Protein AF-A0A817AYY8-F1 (afdb_monomer)

Mean predicted aligned error: 3.74 Å

Nearest PDB structures (foldseek):
  2o3i-assembly1_B  TM=8.613E-01  e=3.475E-02  Chromobacterium violaceum
  5woo-assembly1_A  TM=4.321E-01  e=1.493E+00  Staphylococcus aureus
  7tgq-assembly1_A  TM=4.090E-01  e=3.250E+00  Homo sapiens
  6ti2-assembly1_A  TM=3.828E-01  e=7.550E+00  Zea mays

Radius of gyration: 13.31 Å; Cα contacts (8 Å, |Δi|>4): 97; chains: 1; bounding box: 31×32×29 Å

Organism: NCBI:txid392030

Foldseek 3Di:
DVQVVVCVVVVHDRDPDAQANDDDDFQCRGVCNVVPHFQPQKWKAAPVGDIDTDHVVQDGGRRSVVVVNVVVCVVRVVGIDMDGDDDD

Structure (mmCIF, N/CA/C/O backbone):
data_AF-A0A817AYY8-F1
#
_entry.id   AF-A0A817AYY8-F1
#
loop_
_atom_site.group_PDB
_atom_site.id
_atom_site.type_symbol
_atom_site.label_atom_id
_atom_site.label_alt_id
_atom_site.label_comp_id
_atom_site.label_asym_id
_atom_site.label_entity_id
_atom_site.label_seq_id
_atom_site.pdbx_PDB_ins_code
_atom_site.Cartn_x
_atom_site.Cartn_y
_atom_site.Cartn_z
_atom_site.occupancy
_atom_site.B_iso_or_equiv
_atom_site.auth_seq_id
_atom_site.auth_comp_id
_atom_site.auth_asym_id
_atom_site.auth_atom_id
_atom_site.pdbx_PDB_model_num
ATOM 1 N N . MET A 1 1 ? 4.105 -12.828 -0.806 1.00 71.94 1 MET A N 1
ATOM 2 C CA . MET A 1 1 ? 3.000 -13.784 -1.068 1.00 71.94 1 MET A CA 1
ATOM 3 C C . MET A 1 1 ? 1.693 -13.094 -1.473 1.00 71.94 1 MET A C 1
ATOM 5 O O . MET A 1 1 ? 1.079 -13.553 -2.423 1.00 71.94 1 MET A O 1
ATOM 9 N N . ILE A 1 2 ? 1.286 -11.986 -0.830 1.00 90.00 2 ILE A N 1
ATOM 10 C CA . ILE A 1 2 ? 0.046 -11.251 -1.177 1.00 90.00 2 ILE A CA 1
ATOM 11 C C . ILE A 1 2 ? -0.009 -10.842 -2.663 1.00 90.00 2 ILE A C 1
ATOM 13 O O . ILE A 1 2 ? -1.028 -11.076 -3.304 1.00 90.00 2 ILE A O 1
ATOM 17 N N . GLY A 1 3 ? 1.086 -10.315 -3.229 1.00 91.38 3 GLY A N 1
ATOM 18 C CA . GLY A 1 3 ? 1.139 -9.911 -4.644 1.00 91.38 3 GLY A CA 1
ATOM 19 C C . GLY A 1 3 ? 0.794 -11.038 -5.628 1.00 91.38 3 GLY A C 1
ATOM 20 O O . GLY A 1 3 ? -0.030 -10.841 -6.513 1.00 91.38 3 GLY A O 1
ATOM 21 N N . LEU A 1 4 ? 1.324 -12.248 -5.408 1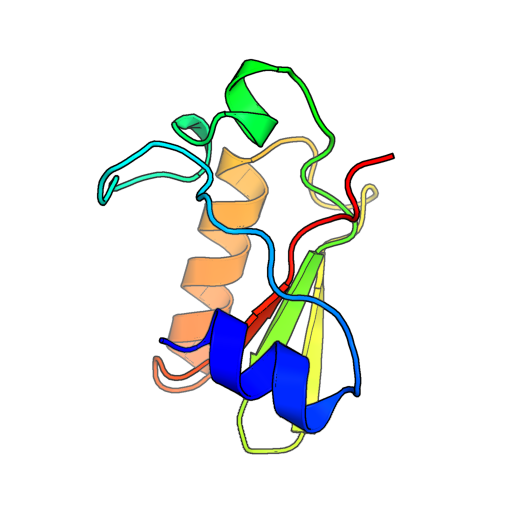.00 95.56 4 LEU A N 1
ATOM 22 C CA . LEU A 1 4 ? 1.020 -13.426 -6.234 1.00 95.56 4 LEU A CA 1
ATOM 23 C C . LEU A 1 4 ? -0.461 -13.824 -6.159 1.00 95.56 4 LEU A C 1
ATOM 25 O O . LEU A 1 4 ? -1.067 -14.150 -7.176 1.00 95.56 4 LEU A O 1
ATOM 29 N N . LEU A 1 5 ? -1.062 -13.771 -4.965 1.00 96.38 5 LEU A N 1
ATOM 30 C CA . LEU A 1 5 ? -2.481 -14.084 -4.791 1.00 96.38 5 LEU A CA 1
ATOM 31 C C . LEU A 1 5 ? -3.374 -13.076 -5.528 1.00 96.38 5 LEU A C 1
ATOM 33 O O . LEU A 1 5 ? -4.337 -13.472 -6.183 1.00 96.38 5 LEU A O 1
ATOM 37 N N . VAL A 1 6 ? -3.051 -11.781 -5.433 1.00 95.31 6 VAL A N 1
ATOM 38 C CA . VAL A 1 6 ? -3.771 -10.721 -6.155 1.00 95.31 6 VAL A CA 1
ATOM 39 C C . VAL A 1 6 ? -3.630 -10.914 -7.662 1.00 95.31 6 VAL A C 1
ATOM 41 O O . VAL A 1 6 ? -4.636 -10.838 -8.363 1.00 95.31 6 VAL A O 1
ATOM 44 N N . ALA A 1 7 ? -2.422 -11.224 -8.137 1.00 96.62 7 ALA A N 1
ATOM 45 C CA . ALA A 1 7 ? -2.134 -11.460 -9.546 1.00 96.62 7 ALA A CA 1
ATOM 46 C C . ALA A 1 7 ? -3.005 -12.583 -10.131 1.00 96.62 7 ALA A C 1
ATOM 48 O O . ALA A 1 7 ? -3.749 -12.353 -11.081 1.00 96.62 7 ALA A O 1
ATOM 49 N N . VAL A 1 8 ? -3.031 -13.753 -9.480 1.00 97.56 8 VAL A N 1
ATOM 50 C CA . VAL A 1 8 ? -3.891 -14.881 -9.888 1.00 97.56 8 VAL A CA 1
ATOM 51 C C . VAL A 1 8 ? -5.373 -14.511 -9.819 1.00 97.56 8 VAL A C 1
ATOM 53 O O . VAL A 1 8 ? -6.139 -14.826 -10.724 1.00 97.56 8 VAL A O 1
ATOM 56 N N . LYS A 1 9 ? -5.809 -13.821 -8.756 1.00 97.25 9 LYS A N 1
ATOM 57 C CA . LYS A 1 9 ? -7.223 -13.453 -8.584 1.00 97.25 9 LYS A CA 1
ATOM 58 C C . LYS A 1 9 ? -7.713 -12.447 -9.630 1.00 97.25 9 LYS A C 1
ATOM 60 O O . LYS A 1 9 ? -8.914 -12.403 -9.899 1.00 97.25 9 LYS A O 1
ATOM 65 N N . LYS A 1 10 ? -6.815 -11.609 -10.148 1.00 96.62 10 LYS A N 1
ATOM 66 C CA . LYS A 1 10 ? -7.111 -10.554 -11.123 1.00 96.62 10 LYS A CA 1
ATOM 67 C C . LYS A 1 10 ? -6.734 -10.919 -12.556 1.00 96.62 10 LYS A C 1
ATOM 69 O O . LYS A 1 10 ? -6.999 -10.104 -13.428 1.00 96.62 10 LYS A O 1
ATOM 74 N N . ASP A 1 11 ? -6.181 -12.111 -12.778 1.00 97.50 11 ASP A N 1
ATOM 75 C CA . ASP A 1 11 ? -5.677 -12.560 -14.080 1.00 97.50 11 ASP A CA 1
ATOM 76 C C . ASP A 1 11 ? -4.648 -11.581 -14.679 1.00 97.50 11 ASP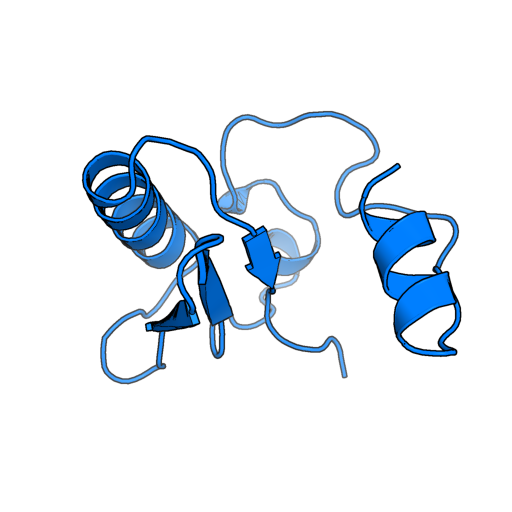 A C 1
ATOM 78 O O . ASP A 1 11 ? -4.720 -11.171 -15.834 1.00 97.50 11 ASP A O 1
ATOM 82 N N . ILE A 1 12 ? -3.703 -11.144 -13.840 1.00 96.19 12 ILE A N 1
ATOM 83 C CA . ILE A 1 12 ? -2.603 -10.248 -14.222 1.00 96.19 12 ILE A CA 1
ATOM 84 C C . ILE A 1 12 ? -1.254 -10.865 -13.860 1.00 96.19 12 ILE A C 1
ATOM 86 O O . ILE A 1 12 ? -1.159 -11.754 -13.013 1.00 96.19 12 ILE A O 1
ATOM 90 N N . PHE A 1 13 ? -0.185 -10.358 -14.471 1.00 95.88 13 PHE A N 1
ATOM 91 C CA . PHE A 1 13 ? 1.174 -10.786 -14.156 1.00 95.88 13 PHE A CA 1
ATOM 92 C C . PHE A 1 13 ? 1.663 -10.194 -12.827 1.00 95.88 13 PHE A C 1
ATOM 94 O O . PHE A 1 13 ? 1.432 -9.023 -12.527 1.00 95.88 13 PHE A O 1
ATOM 101 N N . CYS A 1 14 ? 2.384 -11.002 -12.047 1.00 94.62 14 CYS A N 1
ATOM 102 C CA . CYS A 1 14 ? 3.167 -10.526 -10.910 1.00 94.62 14 CYS A CA 1
ATOM 103 C C . CYS A 1 14 ? 4.602 -10.279 -11.378 1.00 94.62 14 CYS A C 1
ATOM 105 O O . CYS A 1 14 ? 5.227 -11.185 -11.927 1.00 94.62 14 CYS A O 1
ATOM 107 N N . ILE A 1 15 ? 5.120 -9.075 -11.149 1.00 93.00 15 ILE A N 1
ATOM 108 C CA . ILE A 1 15 ? 6.526 -8.757 -11.415 1.00 93.00 15 ILE A CA 1
ATOM 109 C C . ILE A 1 15 ? 7.391 -9.476 -10.372 1.00 93.00 15 ILE A C 1
ATOM 111 O O . ILE A 1 15 ? 7.066 -9.455 -9.182 1.00 93.00 15 ILE A O 1
ATOM 115 N N . ASP A 1 16 ? 8.477 -10.109 -10.818 1.00 94.69 16 ASP A N 1
ATOM 116 C CA . ASP A 1 16 ? 9.497 -10.681 -9.935 1.00 94.69 16 ASP A CA 1
ATOM 117 C C . ASP A 1 16 ? 10.425 -9.569 -9.431 1.00 94.69 16 ASP A C 1
ATOM 119 O O . ASP A 1 16 ? 11.459 -9.257 -10.021 1.00 94.69 16 ASP A O 1
ATOM 123 N N . GLY A 1 17 ? 9.971 -8.881 -8.388 1.00 92.06 17 GLY A N 1
ATOM 124 C CA . GLY A 1 17 ? 10.681 -7.769 -7.777 1.00 92.06 17 GLY A CA 1
ATOM 125 C C . GLY A 1 17 ? 9.867 -7.106 -6.674 1.00 92.06 17 GLY A C 1
ATOM 126 O O . GLY A 1 17 ? 8.695 -7.421 -6.450 1.00 92.06 17 GLY A O 1
ATOM 127 N N . ASP A 1 18 ? 10.497 -6.166 -5.978 1.00 92.69 18 ASP A N 1
ATOM 128 C CA . ASP A 1 18 ? 9.853 -5.348 -4.959 1.00 92.69 18 ASP A CA 1
ATOM 129 C C . ASP A 1 18 ? 10.442 -3.930 -4.926 1.00 92.69 18 ASP A C 1
ATOM 131 O O . ASP A 1 18 ? 11.368 -3.596 -5.663 1.00 92.69 18 ASP A O 1
ATOM 135 N N . ALA A 1 19 ? 9.873 -3.073 -4.080 1.00 90.06 19 ALA A N 1
ATOM 136 C CA . ALA A 1 19 ? 10.223 -1.661 -4.024 1.00 90.06 19 ALA A CA 1
ATOM 137 C C . ALA A 1 19 ? 11.554 -1.360 -3.309 1.00 90.06 19 ALA A C 1
ATOM 139 O O . ALA A 1 19 ? 11.911 -0.188 -3.243 1.00 90.06 19 ALA A O 1
ATOM 140 N N . MET A 1 20 ? 12.264 -2.339 -2.731 1.00 94.56 20 MET A N 1
ATOM 141 C CA . MET A 1 20 ? 13.516 -2.088 -1.997 1.00 94.56 20 MET A CA 1
ATOM 142 C C . MET A 1 20 ? 14.499 -3.278 -1.897 1.00 94.56 20 MET A C 1
ATOM 144 O O . MET A 1 20 ? 15.669 -3.071 -1.581 1.00 94.56 20 MET A O 1
ATOM 148 N N . GLY A 1 21 ? 14.069 -4.524 -2.101 1.00 94.06 21 GLY A N 1
ATOM 149 C CA . GLY A 1 21 ? 14.864 -5.742 -1.887 1.00 94.06 21 GLY A CA 1
ATOM 150 C C . GLY A 1 21 ? 14.870 -6.249 -0.439 1.00 94.06 21 GLY A C 1
ATOM 151 O O . GLY A 1 21 ? 15.563 -7.215 -0.120 1.00 94.06 21 GLY A O 1
ATOM 152 N N . ARG A 1 22 ? 14.153 -5.578 0.473 1.00 94.81 22 ARG A N 1
ATOM 153 C CA . ARG A 1 22 ? 14.062 -5.908 1.907 1.00 94.81 22 ARG A CA 1
ATOM 154 C C . ARG A 1 22 ? 12.850 -5.244 2.556 1.00 94.81 22 ARG A C 1
ATOM 156 O O . ARG A 1 22 ? 12.281 -4.312 2.002 1.00 94.81 22 ARG A O 1
ATOM 163 N N . ALA A 1 23 ? 12.510 -5.658 3.775 1.00 95.25 23 ALA A N 1
ATOM 164 C CA . ALA A 1 23 ? 11.565 -4.914 4.606 1.00 95.25 23 ALA A CA 1
ATOM 165 C C . ALA A 1 23 ? 12.157 -3.561 5.050 1.00 95.25 23 ALA A C 1
ATOM 167 O O . ALA A 1 23 ? 13.343 -3.463 5.376 1.00 95.25 23 ALA A O 1
ATOM 168 N N . PHE A 1 24 ? 11.316 -2.530 5.093 1.00 95.06 24 PHE A N 1
ATOM 169 C CA . PHE A 1 24 ? 11.673 -1.169 5.496 1.00 95.06 24 PHE A CA 1
ATOM 170 C C . PHE A 1 24 ? 10.549 -0.559 6.354 1.00 95.06 24 PHE A C 1
ATOM 172 O O . PHE A 1 24 ? 9.386 -0.932 6.189 1.00 95.06 24 PHE A O 1
ATOM 179 N N . PRO A 1 25 ? 10.877 0.338 7.302 1.00 95.38 25 PRO A N 1
ATOM 180 C CA . PRO A 1 25 ? 9.891 0.890 8.229 1.00 95.38 25 PRO A CA 1
ATOM 181 C C . PRO A 1 25 ? 8.953 1.944 7.626 1.00 95.38 25 PRO A C 1
ATOM 183 O O . PRO A 1 25 ? 7.819 2.025 8.097 1.00 95.38 25 PRO A O 1
ATOM 186 N N . TYR A 1 26 ? 9.395 2.721 6.626 1.00 96.31 26 TYR A N 1
ATOM 187 C CA . TYR A 1 26 ? 8.658 3.889 6.121 1.00 96.31 26 TYR A CA 1
ATOM 188 C C . TYR A 1 26 ? 8.554 3.936 4.588 1.00 96.31 26 TYR A C 1
ATOM 190 O O . TYR A 1 26 ? 9.482 3.548 3.875 1.00 96.31 26 TYR A O 1
ATOM 198 N N . LEU A 1 27 ? 7.444 4.468 4.062 1.00 94.50 27 LEU A N 1
ATOM 199 C CA . LEU A 1 27 ? 7.158 4.546 2.621 1.00 94.50 27 LEU A CA 1
ATOM 200 C C . LEU A 1 27 ? 8.154 5.421 1.857 1.00 94.50 27 LEU A C 1
ATOM 202 O O . LEU A 1 27 ? 8.412 5.171 0.680 1.00 94.50 27 LEU A O 1
ATOM 206 N N . ASN A 1 28 ? 8.764 6.414 2.506 1.00 94.62 28 ASN A N 1
ATOM 207 C CA . ASN A 1 28 ? 9.787 7.260 1.882 1.00 94.62 28 ASN A CA 1
ATOM 208 C C . ASN A 1 28 ? 11.095 6.510 1.550 1.00 94.62 28 ASN A C 1
ATOM 210 O O . ASN A 1 28 ? 11.971 7.076 0.905 1.00 94.62 28 ASN A O 1
ATOM 214 N N . GLN A 1 29 ? 11.235 5.253 1.980 1.00 95.88 29 GLN A N 1
ATOM 215 C CA . GLN A 1 29 ? 12.381 4.396 1.669 1.00 95.88 29 GLN A CA 1
ATOM 216 C C . GLN A 1 29 ? 12.135 3.485 0.461 1.00 95.88 29 GLN A C 1
ATOM 218 O O . GLN A 1 29 ? 13.065 2.817 0.021 1.00 95.88 29 GLN A O 1
ATOM 223 N N . CYS A 1 30 ? 10.908 3.435 -0.067 1.00 93.38 30 CYS A N 1
ATOM 224 C CA . CYS A 1 30 ? 10.609 2.723 -1.308 1.00 93.38 30 CYS A CA 1
ATOM 225 C C . CYS A 1 30 ? 11.283 3.405 -2.499 1.00 93.38 30 CYS A C 1
ATOM 227 O O . CYS A 1 30 ? 11.276 4.633 -2.592 1.00 93.38 30 CYS A O 1
ATOM 229 N N . LEU A 1 31 ? 11.746 2.611 -3.467 1.00 93.31 31 LEU A N 1
ATOM 230 C CA . LEU A 1 31 ?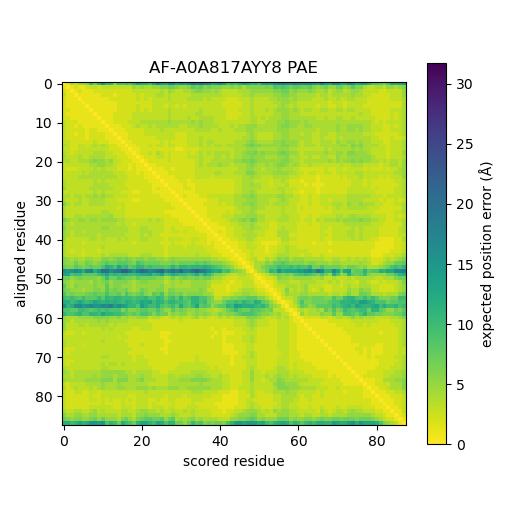 12.275 3.096 -4.742 1.00 93.31 31 LEU A CA 1
ATOM 231 C C . LEU A 1 31 ? 11.306 4.055 -5.443 1.00 93.31 31 LEU A C 1
ATOM 233 O O . LEU A 1 31 ? 11.748 5.074 -5.957 1.00 93.31 31 LEU A O 1
ATOM 237 N N . SER A 1 32 ? 9.997 3.792 -5.408 1.00 90.62 32 SER A N 1
ATOM 238 C CA . SER A 1 32 ? 8.986 4.701 -5.965 1.00 90.62 32 SER A CA 1
ATOM 239 C C . SER A 1 32 ? 9.087 6.113 -5.379 1.00 90.62 32 SER A C 1
ATOM 241 O O . SER A 1 32 ? 9.187 7.082 -6.126 1.00 90.62 32 SER A O 1
ATOM 243 N N . SER A 1 33 ? 9.149 6.223 -4.053 1.00 92.38 33 SER A N 1
ATOM 244 C CA . SER A 1 33 ? 9.306 7.496 -3.345 1.00 92.38 33 SER A CA 1
ATOM 245 C C . SER A 1 33 ? 10.668 8.143 -3.617 1.00 92.38 33 SER A C 1
ATOM 247 O O . SER A 1 33 ? 10.741 9.350 -3.829 1.00 92.38 33 SER A O 1
ATOM 249 N N . ILE A 1 34 ? 11.749 7.353 -3.655 1.00 93.56 34 ILE A N 1
ATOM 250 C CA . ILE A 1 34 ? 13.113 7.839 -3.944 1.00 93.56 34 ILE A CA 1
ATOM 251 C C . ILE A 1 34 ? 13.206 8.413 -5.365 1.00 93.56 34 ILE A C 1
ATOM 253 O O . ILE A 1 34 ? 13.869 9.426 -5.580 1.00 93.56 34 ILE A O 1
ATOM 257 N N . HIS A 1 35 ? 12.523 7.793 -6.328 1.00 92.62 35 HIS A N 1
ATOM 258 C CA . HIS A 1 35 ? 12.460 8.244 -7.718 1.00 92.62 35 HIS A CA 1
ATOM 259 C C . HIS A 1 35 ? 11.401 9.329 -7.967 1.00 92.62 35 HIS A C 1
ATOM 261 O O . HIS A 1 35 ? 11.199 9.723 -9.113 1.00 92.62 35 HIS A O 1
ATOM 267 N N . GLY A 1 36 ? 10.748 9.840 -6.918 1.00 90.25 36 GLY A N 1
ATOM 268 C CA . GLY A 1 36 ? 9.788 10.937 -7.030 1.00 90.25 36 GLY A CA 1
ATOM 269 C C . GLY A 1 36 ? 8.471 10.551 -7.701 1.00 90.25 36 GLY A C 1
ATOM 270 O O . GLY A 1 36 ? 7.783 11.430 -8.221 1.00 90.25 36 GLY A O 1
ATOM 271 N N . LEU A 1 37 ? 8.105 9.263 -7.707 1.00 90.94 37 LEU A N 1
ATOM 272 C CA . LEU A 1 37 ? 6.770 8.863 -8.144 1.00 90.94 37 LEU A CA 1
ATOM 273 C C . LEU A 1 37 ? 5.717 9.444 -7.187 1.00 90.94 37 LEU A C 1
ATOM 275 O O . LEU A 1 37 ? 5.944 9.468 -5.971 1.00 90.94 37 LEU A O 1
ATOM 279 N N . PRO A 1 38 ? 4.557 9.887 -7.708 1.00 90.56 38 PRO A N 1
ATOM 280 C CA . PRO A 1 38 ? 3.459 10.347 -6.872 1.00 90.56 38 PRO A CA 1
ATOM 281 C C . PRO A 1 38 ? 3.067 9.298 -5.830 1.00 90.56 38 PRO A C 1
ATOM 283 O O . PRO A 1 38 ? 3.111 8.097 -6.091 1.00 90.56 38 PRO A O 1
ATOM 286 N N . ALA A 1 39 ? 2.656 9.757 -4.647 1.00 91.31 39 ALA A N 1
ATOM 287 C CA . ALA A 1 39 ? 2.096 8.895 -3.605 1.00 91.31 39 ALA A CA 1
ATOM 288 C C . ALA A 1 39 ? 0.594 8.624 -3.829 1.00 91.31 39 ALA A C 1
ATOM 290 O O . ALA A 1 39 ? 0.032 7.691 -3.261 1.00 91.31 39 ALA A O 1
ATOM 291 N N . THR A 1 40 ? -0.066 9.417 -4.671 1.00 93.19 40 THR A N 1
ATOM 292 C CA . THR A 1 40 ? -1.500 9.344 -4.971 1.00 93.19 40 THR A CA 1
ATOM 293 C C . THR A 1 40 ? -1.740 9.107 -6.471 1.00 93.19 40 THR A C 1
ATOM 295 O O . THR A 1 40 ? -0.883 9.454 -7.285 1.00 93.19 40 THR A O 1
ATOM 298 N N . PRO A 1 41 ? -2.875 8.493 -6.860 1.00 92.81 41 PRO A N 1
ATOM 299 C CA . PRO A 1 41 ? -3.936 7.957 -6.001 1.00 92.81 41 PRO A CA 1
ATOM 300 C C . PRO A 1 41 ? -3.536 6.647 -5.303 1.00 92.81 41 PRO A C 1
ATOM 302 O O . PRO A 1 41 ? -2.945 5.758 -5.910 1.00 92.81 41 PRO A O 1
ATOM 305 N N . SER A 1 42 ? -3.893 6.522 -4.024 1.00 94.25 42 SER A N 1
ATOM 306 C CA . SER A 1 42 ? -3.653 5.314 -3.223 1.00 94.25 42 SER A CA 1
ATOM 307 C C . SER A 1 42 ? -4.935 4.847 -2.544 1.00 94.25 42 SER A C 1
ATOM 309 O O . SER A 1 42 ? -5.769 5.661 -2.155 1.00 94.25 42 SER A O 1
ATOM 311 N N . TRP A 1 43 ? -5.078 3.540 -2.332 1.00 94.50 43 TRP A N 1
ATOM 312 C CA . TRP A 1 43 ? -6.271 2.934 -1.742 1.00 94.50 43 TRP A CA 1
ATOM 313 C C . TRP A 1 43 ? -5.945 2.118 -0.498 1.00 94.50 43 TRP A C 1
ATOM 315 O O . TRP A 1 43 ? -4.950 1.394 -0.460 1.00 94.50 43 TRP A O 1
ATOM 325 N N . LEU A 1 44 ? -6.844 2.180 0.483 1.00 94.62 44 LEU A N 1
ATOM 326 C CA . LEU A 1 44 ? -6.857 1.328 1.665 1.00 94.62 44 LEU A CA 1
ATOM 327 C C . LEU A 1 44 ? -8.229 0.656 1.774 1.00 94.62 44 LEU A C 1
ATOM 329 O O . LEU A 1 44 ? -9.248 1.344 1.802 1.00 94.62 44 LEU A O 1
ATOM 333 N N . CYS A 1 45 ? -8.271 -0.672 1.832 1.00 93.75 45 CYS A N 1
ATOM 334 C CA . CYS A 1 45 ? -9.517 -1.438 1.852 1.00 93.75 45 CYS A CA 1
ATOM 335 C C . CYS A 1 45 ? -9.539 -2.434 3.015 1.00 93.75 45 CYS A C 1
ATOM 337 O O . CYS A 1 45 ? -8.546 -3.122 3.261 1.00 93.75 45 CYS A O 1
ATOM 339 N N . ASP A 1 46 ? -10.660 -2.513 3.732 1.00 91.19 46 ASP A N 1
ATOM 340 C CA . ASP A 1 46 ? -10.890 -3.532 4.758 1.00 91.19 46 ASP A CA 1
ATOM 341 C C . ASP A 1 46 ? -11.658 -4.751 4.216 1.00 91.19 46 ASP A C 1
ATOM 343 O O . ASP A 1 46 ? -12.179 -4.771 3.101 1.00 91.19 46 ASP A O 1
ATOM 347 N N . VAL A 1 47 ? -11.754 -5.800 5.035 1.00 86.50 47 VAL A N 1
ATOM 348 C CA . VAL A 1 47 ? -12.501 -7.024 4.694 1.00 86.50 47 VAL A CA 1
ATOM 349 C C . VAL A 1 47 ? -14.025 -6.833 4.667 1.00 86.50 47 VAL A C 1
ATOM 351 O O . VAL A 1 47 ? -14.744 -7.739 4.255 1.00 86.50 47 VAL A O 1
ATOM 354 N N . ARG A 1 48 ? -14.535 -5.683 5.130 1.00 83.69 48 ARG A N 1
ATOM 355 C CA . ARG A 1 48 ? -15.965 -5.363 5.270 1.00 83.69 48 ARG A CA 1
ATOM 356 C C . ARG A 1 48 ? -16.467 -4.414 4.181 1.00 83.69 48 ARG A C 1
ATOM 358 O O . ARG A 1 48 ? -17.585 -3.911 4.290 1.00 83.69 48 ARG A O 1
ATOM 365 N N . SER A 1 49 ? -15.713 -4.260 3.092 1.00 68.31 49 SER A N 1
ATOM 366 C CA . SER A 1 49 ? -16.032 -3.451 1.899 1.00 68.31 49 SER A CA 1
ATOM 367 C C . SER A 1 49 ? -15.799 -1.939 2.035 1.00 68.31 49 SER A C 1
ATOM 369 O O . SER A 1 49 ? -16.133 -1.191 1.116 1.00 68.31 49 SER A O 1
ATOM 371 N N . GLY A 1 50 ? -15.210 -1.459 3.133 1.00 81.88 50 GLY A N 1
ATOM 372 C CA . GLY A 1 50 ? -14.863 -0.049 3.292 1.00 81.88 50 GLY A CA 1
ATOM 373 C C . GLY A 1 50 ? -13.591 0.301 2.520 1.00 81.88 50 GLY A C 1
ATOM 374 O O . GLY A 1 50 ? -12.517 -0.190 2.863 1.00 81.88 50 GLY A O 1
ATOM 375 N N . THR A 1 51 ? -13.693 1.174 1.511 1.00 88.75 51 THR A N 1
ATOM 376 C CA . THR A 1 51 ? -12.533 1.698 0.766 1.00 88.75 51 THR A CA 1
ATOM 377 C C . THR A 1 51 ? -12.286 3.161 1.117 1.00 88.75 51 THR A C 1
ATOM 379 O O . THR A 1 51 ? -13.198 3.981 1.055 1.00 88.75 51 THR A O 1
ATOM 382 N N . ILE A 1 52 ? -11.043 3.486 1.459 1.00 91.00 52 ILE A N 1
ATOM 383 C CA . ILE A 1 52 ? -10.536 4.850 1.590 1.00 91.00 52 ILE A CA 1
ATOM 384 C C . ILE A 1 52 ? -9.590 5.129 0.434 1.00 91.00 52 ILE A C 1
ATOM 386 O O . ILE A 1 52 ? -8.785 4.275 0.064 1.00 91.00 52 ILE A O 1
ATOM 390 N N . ILE A 1 53 ? -9.695 6.334 -0.114 1.00 89.31 53 ILE A N 1
ATOM 391 C CA . ILE A 1 53 ? -8.872 6.805 -1.220 1.00 89.31 53 ILE A CA 1
ATOM 392 C C . ILE A 1 53 ? -8.069 8.000 -0.717 1.00 89.31 53 ILE A C 1
ATOM 394 O O . ILE A 1 53 ? -8.643 8.959 -0.209 1.00 89.31 53 ILE A O 1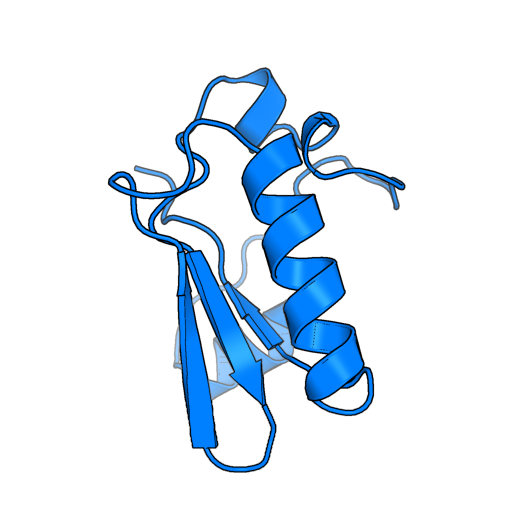
ATOM 398 N N . GLY A 1 54 ? -6.748 7.919 -0.833 1.00 87.00 54 GLY A N 1
ATOM 399 C CA . GLY A 1 54 ? -5.855 9.062 -0.708 1.00 87.00 54 GLY A CA 1
ATOM 400 C C . GLY A 1 54 ? -5.750 9.766 -2.056 1.00 87.00 54 GLY A C 1
ATOM 401 O O . GLY A 1 54 ? -5.267 9.166 -3.020 1.00 87.00 54 GLY A O 1
ATOM 402 N N . THR A 1 55 ? -6.213 11.012 -2.117 1.00 86.31 55 THR A N 1
ATOM 403 C CA . THR A 1 55 ? -6.151 11.879 -3.302 1.00 86.31 55 THR A CA 1
ATOM 404 C C . THR A 1 55 ? -5.134 13.003 -3.105 1.00 86.31 55 THR A C 1
ATOM 406 O O . THR A 1 55 ? -4.778 13.359 -1.980 1.00 86.31 55 THR A O 1
ATOM 409 N N . ASP A 1 56 ? -4.675 13.558 -4.220 1.00 80.31 56 ASP A N 1
ATOM 410 C CA . ASP A 1 56 ? -3.768 14.704 -4.337 1.00 80.31 56 ASP A CA 1
ATOM 411 C C . ASP A 1 56 ? -4.265 15.982 -3.638 1.00 80.31 56 ASP A C 1
ATOM 413 O O . ASP A 1 56 ? -3.450 16.768 -3.166 1.00 80.31 56 ASP A O 1
ATOM 417 N N . GLU A 1 57 ? -5.578 16.162 -3.479 1.00 76.81 57 GLU A N 1
ATOM 418 C CA . GLU A 1 57 ? -6.147 17.289 -2.718 1.00 76.81 57 GLU A CA 1
ATOM 419 C C . GLU A 1 57 ? -5.775 17.278 -1.224 1.00 76.81 57 GLU A C 1
ATOM 421 O O . GLU A 1 57 ? -5.782 18.321 -0.572 1.00 76.81 57 GLU A O 1
ATOM 426 N N . SER A 1 58 ? -5.476 16.102 -0.663 1.00 70.81 58 SER A N 1
ATOM 427 C CA . SER A 1 58 ? -5.289 15.915 0.784 1.00 70.81 58 SER A CA 1
ATOM 428 C C . SER A 1 58 ? -3.901 15.412 1.178 1.00 70.81 58 SER A C 1
ATOM 430 O O . SER A 1 58 ? -3.550 15.475 2.356 1.00 70.81 58 SER A O 1
ATOM 432 N N . ILE A 1 59 ? -3.125 14.893 0.222 1.00 84.25 59 ILE A N 1
ATOM 433 C CA . ILE A 1 59 ? -1.869 14.182 0.475 1.00 84.25 59 ILE A CA 1
ATOM 434 C C . ILE A 1 59 ? -0.841 14.582 -0.581 1.00 84.25 59 ILE A C 1
ATOM 436 O O . ILE A 1 59 ? -1.008 14.282 -1.763 1.00 84.25 59 ILE A O 1
ATOM 440 N N . SER A 1 60 ? 0.246 15.215 -0.141 1.00 82.75 60 SER A N 1
ATOM 441 C CA . SER A 1 60 ? 1.284 15.745 -1.031 1.00 82.75 60 SER A CA 1
ATOM 442 C C . SER A 1 60 ? 2.481 14.808 -1.211 1.00 82.75 60 SER A C 1
ATOM 444 O O . SER A 1 60 ? 3.141 14.833 -2.249 1.00 82.75 60 SER A O 1
ATOM 446 N N . ASN A 1 61 ? 2.783 13.974 -0.212 1.00 88.62 61 ASN A N 1
ATOM 447 C CA . ASN A 1 61 ? 3.991 13.151 -0.196 1.00 88.62 61 ASN A CA 1
ATOM 448 C C . ASN A 1 61 ? 3.777 11.780 0.470 1.00 88.62 61 ASN A C 1
ATOM 450 O O . ASN A 1 61 ? 2.746 11.499 1.084 1.00 88.62 61 ASN A O 1
ATOM 454 N N . SER A 1 62 ? 4.780 10.904 0.349 1.00 92.94 62 SER A N 1
ATOM 455 C CA . SER A 1 62 ? 4.715 9.528 0.854 1.00 92.94 62 SER A CA 1
ATOM 456 C C . SER A 1 62 ? 4.606 9.434 2.380 1.00 92.94 62 SER A C 1
ATOM 458 O O . SER A 1 62 ? 4.038 8.466 2.876 1.00 92.94 62 SER A O 1
ATOM 460 N N . GLN A 1 63 ? 5.153 10.400 3.129 1.00 93.81 63 GLN A N 1
ATOM 461 C CA . GLN A 1 63 ? 5.081 10.402 4.596 1.00 93.81 63 GLN A CA 1
ATOM 462 C C . GLN A 1 63 ? 3.671 10.763 5.072 1.00 93.81 63 GLN A C 1
ATOM 464 O O . GLN A 1 63 ? 3.108 10.058 5.906 1.00 93.81 63 GLN A O 1
ATOM 469 N N . GLU A 1 64 ? 3.064 11.795 4.485 1.00 93.81 64 GLU A N 1
ATOM 470 C CA . GLU A 1 64 ? 1.675 12.181 4.761 1.00 93.81 64 GLU A CA 1
ATOM 471 C C . GLU A 1 64 ? 0.697 11.048 4.440 1.00 93.81 64 GLU A C 1
ATOM 473 O O . GLU A 1 64 ? -0.189 10.741 5.244 1.00 93.81 64 GLU A O 1
ATOM 478 N N . LEU A 1 65 ? 0.899 10.371 3.302 1.00 95.12 65 LEU A N 1
ATOM 479 C CA . LEU A 1 65 ? 0.116 9.192 2.939 1.00 95.12 65 LEU A CA 1
ATOM 480 C C . LEU A 1 65 ? 0.227 8.105 4.008 1.00 95.12 65 LEU A C 1
ATOM 482 O O . LEU A 1 65 ? -0.777 7.524 4.422 1.00 95.12 65 LEU A O 1
ATOM 486 N N . GLU A 1 66 ? 1.453 7.818 4.444 1.00 95.50 66 GLU A N 1
ATOM 487 C CA . GLU A 1 66 ? 1.721 6.777 5.423 1.00 95.50 66 GLU A CA 1
ATOM 488 C C . GLU A 1 66 ? 1.049 7.076 6.764 1.00 95.50 66 GLU A C 1
ATOM 490 O O . GLU A 1 66 ? 0.394 6.204 7.339 1.00 95.5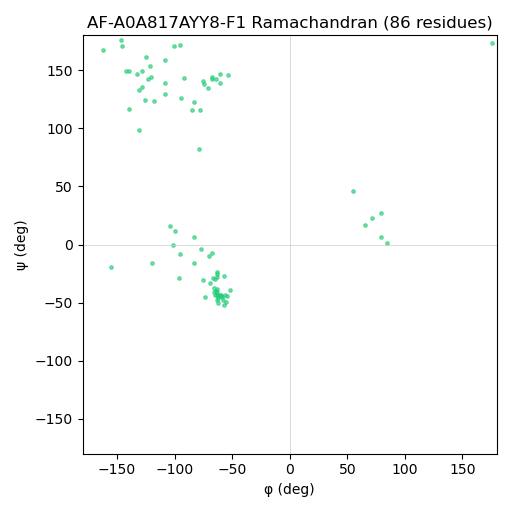0 66 GLU A O 1
ATOM 495 N N . GLU A 1 67 ? 1.167 8.309 7.255 1.00 94.94 67 GLU A N 1
ATOM 496 C CA . GLU A 1 67 ? 0.517 8.731 8.493 1.00 94.94 67 GLU A CA 1
ATOM 497 C C . GLU A 1 67 ? -1.00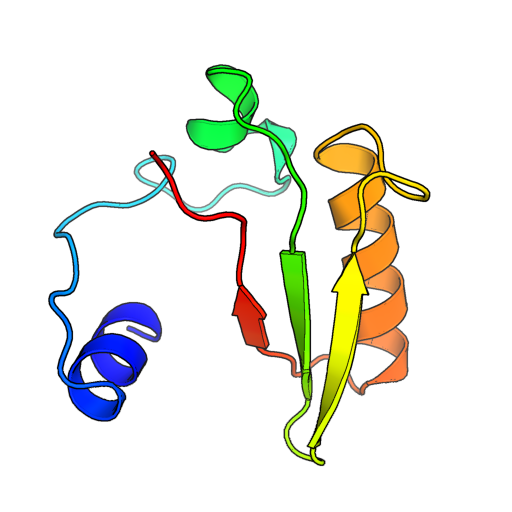3 8.597 8.409 1.00 94.94 67 GLU A C 1
ATOM 499 O O . GLU A 1 67 ? -1.639 8.097 9.345 1.00 94.94 67 GLU A O 1
ATOM 5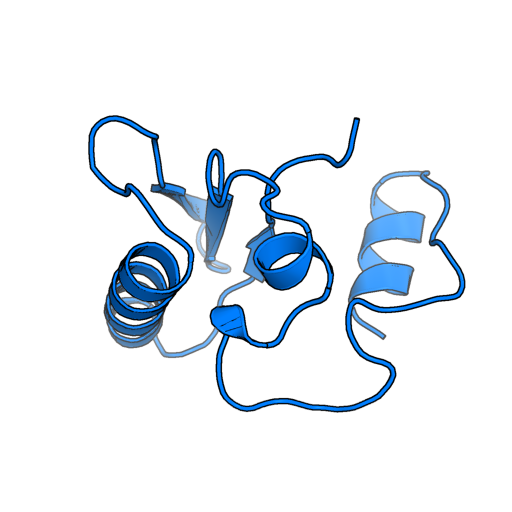04 N N . PHE A 1 68 ? -1.591 9.018 7.289 1.00 94.06 68 PHE A N 1
ATOM 505 C CA . PHE A 1 68 ? -3.019 8.883 7.043 1.00 94.06 68 PHE A CA 1
ATOM 506 C C . PHE A 1 68 ? -3.446 7.407 7.021 1.00 94.06 68 PHE A C 1
ATOM 508 O O . PHE A 1 68 ? -4.348 7.009 7.764 1.00 94.06 68 PHE A O 1
ATOM 515 N N . PHE A 1 69 ? -2.752 6.557 6.259 1.00 95.25 69 PHE A N 1
ATOM 516 C CA . PHE A 1 69 ? -3.078 5.132 6.146 1.00 95.25 69 PHE A CA 1
ATOM 517 C C . PHE A 1 69 ? -2.886 4.375 7.460 1.00 95.25 69 PHE A C 1
ATOM 519 O O . PHE A 1 69 ? -3.716 3.533 7.803 1.00 95.25 69 PHE A O 1
ATOM 526 N N . ARG A 1 70 ? -1.857 4.694 8.253 1.00 95.50 70 ARG A N 1
ATOM 527 C CA . ARG A 1 70 ? -1.652 4.094 9.584 1.00 95.50 70 ARG A CA 1
ATOM 528 C C . ARG A 1 70 ? -2.778 4.460 10.558 1.00 95.50 70 ARG A C 1
ATOM 530 O O . ARG A 1 70 ? -3.252 3.590 11.300 1.00 95.50 70 ARG A O 1
ATOM 537 N N . LYS A 1 71 ? -3.256 5.711 10.528 1.00 94.88 71 LYS A N 1
ATOM 538 C CA . LYS A 1 71 ? -4.418 6.155 11.322 1.00 94.88 71 LYS A CA 1
ATOM 539 C C . LYS A 1 71 ? -5.684 5.402 10.903 1.00 94.88 71 LYS A C 1
ATOM 541 O O . LYS A 1 71 ? -6.388 4.860 11.757 1.00 94.88 71 LYS A O 1
ATOM 546 N N . GLU A 1 72 ? -5.949 5.300 9.603 1.00 93.44 72 GLU A N 1
ATOM 547 C CA . GLU A 1 72 ? -7.134 4.607 9.082 1.00 93.44 72 GLU A CA 1
ATOM 548 C C . GLU A 1 72 ? -7.087 3.083 9.288 1.00 93.44 72 GLU A C 1
ATOM 550 O O . GLU A 1 72 ? -8.124 2.470 9.556 1.00 93.44 72 GLU A O 1
ATOM 555 N N . CYS A 1 73 ? -5.899 2.478 9.240 1.00 93.88 73 CYS A N 1
ATOM 556 C CA . CYS A 1 73 ? -5.670 1.066 9.548 1.00 93.88 73 CYS A CA 1
ATOM 557 C C . CYS A 1 73 ? -6.016 0.743 11.011 1.00 93.88 73 CYS A C 1
ATOM 559 O O . CYS A 1 73 ? -6.723 -0.229 11.287 1.00 93.88 73 CYS A O 1
ATOM 561 N N . THR A 1 74 ? -5.606 1.606 11.950 1.00 94.88 74 THR A N 1
ATOM 562 C CA . THR A 1 74 ? -5.950 1.467 13.378 1.00 94.88 74 THR A CA 1
ATOM 563 C C . THR A 1 74 ? -7.463 1.470 13.594 1.00 94.88 74 THR A C 1
ATOM 565 O O . THR A 1 74 ? -7.993 0.598 14.281 1.00 94.88 74 THR A O 1
ATOM 568 N N . LYS A 1 75 ? -8.184 2.388 12.938 1.00 92.38 75 LYS A N 1
ATOM 569 C CA . LYS A 1 75 ? -9.655 2.462 13.015 1.00 92.38 75 LYS A CA 1
ATOM 570 C C . LYS A 1 75 ? -10.358 1.217 12.453 1.00 92.38 75 LYS A C 1
ATOM 572 O O . LYS A 1 75 ? -11.490 0.939 12.833 1.00 92.38 75 LYS A O 1
ATOM 577 N N . ARG A 1 76 ? -9.696 0.467 11.565 1.00 91.69 76 ARG A N 1
ATOM 578 C CA . ARG A 1 76 ? -10.226 -0.723 10.869 1.00 91.69 76 ARG A CA 1
ATOM 579 C C . ARG A 1 76 ? -9.788 -2.050 11.486 1.00 91.69 76 ARG A C 1
ATOM 581 O O . ARG A 1 76 ? -9.997 -3.102 10.891 1.00 91.69 76 ARG A O 1
ATOM 588 N N . GLY A 1 77 ? -9.199 -2.024 12.682 1.00 92.50 77 GLY A N 1
ATOM 589 C CA . GLY A 1 77 ? -8.800 -3.243 13.386 1.00 92.50 77 GLY A CA 1
ATOM 590 C C . GLY A 1 77 ? -7.493 -3.854 12.879 1.00 92.50 77 GLY A C 1
ATOM 591 O O . GLY A 1 77 ? -7.305 -5.060 13.002 1.00 92.50 77 GL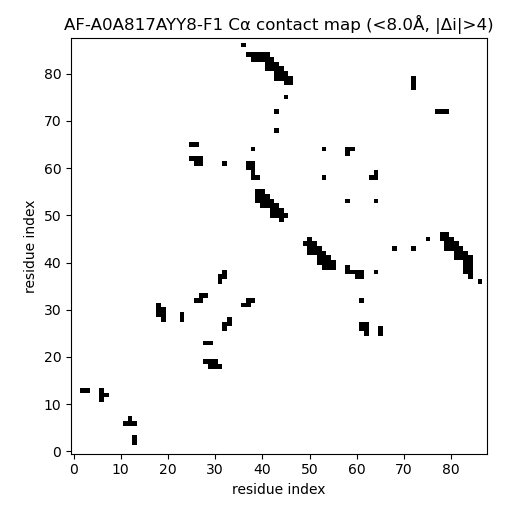Y A O 1
ATOM 592 N N . LEU A 1 78 ? -6.592 -3.031 12.325 1.00 92.94 78 LEU A N 1
ATOM 593 C CA . LEU A 1 78 ? -5.218 -3.405 11.959 1.00 92.94 78 LEU A CA 1
ATOM 594 C C . LEU A 1 78 ? -5.101 -4.457 10.841 1.00 92.94 78 LEU A C 1
ATOM 596 O O . LEU A 1 78 ? -4.038 -5.046 10.651 1.00 92.94 78 LEU A O 1
ATOM 600 N N . CYS A 1 79 ? -6.174 -4.681 10.081 1.00 91.44 79 CYS A N 1
ATOM 601 C CA . CYS A 1 79 ? -6.203 -5.623 8.968 1.00 91.44 79 CYS A CA 1
ATOM 602 C C . CYS A 1 79 ? -6.811 -4.955 7.732 1.00 91.44 79 CYS A C 1
ATOM 604 O O . CYS A 1 79 ? -8.029 -4.834 7.603 1.00 91.44 79 CYS A O 1
ATOM 606 N N . VAL A 1 80 ? -5.942 -4.492 6.835 1.00 93.75 80 VAL A N 1
ATOM 607 C CA . VAL A 1 80 ? -6.312 -3.779 5.608 1.00 93.75 80 VAL A CA 1
ATOM 608 C C . VAL A 1 80 ? -5.393 -4.187 4.459 1.00 93.75 80 VAL A C 1
ATOM 610 O O . VAL A 1 80 ? -4.223 -4.507 4.669 1.00 93.75 80 VAL A O 1
ATOM 613 N N . GLY A 1 81 ? -5.921 -4.164 3.239 1.00 94.19 81 GLY A N 1
ATOM 614 C CA . GLY A 1 81 ? -5.133 -4.189 2.011 1.00 94.19 81 GLY A CA 1
ATOM 615 C C . GLY A 1 81 ? -4.827 -2.767 1.550 1.00 94.19 81 GLY A C 1
ATOM 616 O O . GLY A 1 81 ? -5.678 -1.887 1.673 1.00 94.19 81 GLY A O 1
ATOM 617 N N . ALA A 1 82 ? -3.632 -2.549 1.008 1.00 94.31 82 ALA A N 1
ATOM 618 C CA . ALA A 1 82 ? -3.227 -1.274 0.424 1.00 94.31 82 ALA A CA 1
ATOM 619 C C . ALA A 1 82 ? -2.865 -1.452 -1.055 1.00 94.31 82 ALA A C 1
ATOM 621 O O . ALA A 1 82 ? -2.294 -2.476 -1.436 1.00 94.31 82 ALA A O 1
ATOM 622 N N . ALA A 1 83 ? -3.181 -0.449 -1.869 1.00 93.88 83 ALA A N 1
ATOM 623 C CA . ALA A 1 83 ? -2.716 -0.327 -3.245 1.00 93.88 83 ALA A CA 1
ATOM 624 C C . ALA A 1 83 ? -2.161 1.083 -3.462 1.00 93.88 83 ALA A C 1
ATOM 626 O O . ALA A 1 83 ? -2.788 2.062 -3.063 1.00 93.88 83 ALA A O 1
ATOM 627 N N . PHE A 1 84 ? -0.985 1.162 -4.073 1.00 92.81 84 PHE A N 1
ATOM 628 C CA . PHE A 1 84 ? -0.279 2.408 -4.369 1.00 92.81 84 PHE A CA 1
ATOM 629 C C . PHE A 1 84 ? -0.479 2.796 -5.841 1.00 92.81 84 PHE A C 1
ATOM 631 O O . PHE A 1 84 ? -1.024 1.986 -6.601 1.00 92.81 84 PHE A O 1
ATOM 638 N N . PRO A 1 85 ? -0.067 4.005 -6.259 1.00 90.25 85 PRO A N 1
ATOM 639 C CA . PRO A 1 85 ? -0.330 4.488 -7.604 1.00 90.25 85 PRO A CA 1
ATOM 640 C C . PRO A 1 85 ? 0.298 3.574 -8.661 1.00 90.25 85 PRO A C 1
ATOM 642 O O . PRO A 1 85 ? 1.363 2.991 -8.421 1.00 90.25 85 PRO A O 1
ATOM 645 N N . PRO A 1 86 ? -0.341 3.437 -9.833 1.00 87.62 86 PRO A N 1
ATOM 646 C CA . PRO A 1 86 ? 0.254 2.718 -10.946 1.00 87.62 86 PRO A CA 1
ATOM 647 C C . PRO A 1 86 ? 1.561 3.393 -11.372 1.00 87.62 86 PRO A C 1
ATOM 649 O O . PRO A 1 86 ? 1.660 4.618 -11.436 1.00 87.62 86 PRO A O 1
ATOM 652 N N . ILE A 1 87 ? 2.565 2.573 -11.671 1.00 84.38 87 ILE A N 1
ATOM 653 C CA . ILE A 1 87 ? 3.819 3.028 -12.270 1.00 84.38 87 ILE A CA 1
ATOM 654 C C . ILE A 1 87 ? 3.573 3.117 -13.782 1.00 84.38 87 ILE A C 1
ATOM 656 O O . ILE A 1 87 ? 3.139 2.128 -14.380 1.00 84.38 87 ILE A O 1
ATOM 660 N N . HIS A 1 88 ? 3.791 4.298 -14.365 1.00 66.25 88 HIS A N 1
ATOM 661 C CA . HIS A 1 88 ? 3.662 4.568 -15.801 1.00 66.25 88 HIS A CA 1
ATOM 662 C C . HIS A 1 88 ? 5.022 4.568 -16.496 1.00 66.25 88 HIS A C 1
ATOM 664 O O . HIS A 1 88 ? 6.000 5.028 -15.863 1.00 66.25 88 HIS A O 1
#

Secondary structure (DSSP, 8-state):
-HHHHHHHHHT-PPPS--SSSS--SSGGGSHHHHTT----SEEEEETTS-EEEE-TTT--SHHHHHHHHHHHHHHTTS-EEEEPPPP-

Sequence (88 aa):
MIGLLVAVKKDIFCIDGDAMGRAFPYLNQCLSSIHGLPATPSWLCDVRSGTIIGTDESISNSQELEEFFRKECTKRGLCVGAAFPPIH

pLDDT: mean 91.27, std 6.2, range [66.25, 97.56]

InterPro domains:
  IPR010318 S-Me-THD, N-terminal domain [PF06032] (1-53)
  IPR027479 S-Me-THD, N-terminal domain superfamily [G3DSA:3.40.1610.10] (1-88)

Solvent-accessible surface area (backbone atoms only — not comparable to full-atom values): 5452 Å² total; per-residue (Å²): 110,69,63,55,54,51,16,66,76,68,78,47,85,62,74,97,75,70,56,68,86,63,92,73,96,54,60,62,68,27,48,55,44,69,71,66,48,67,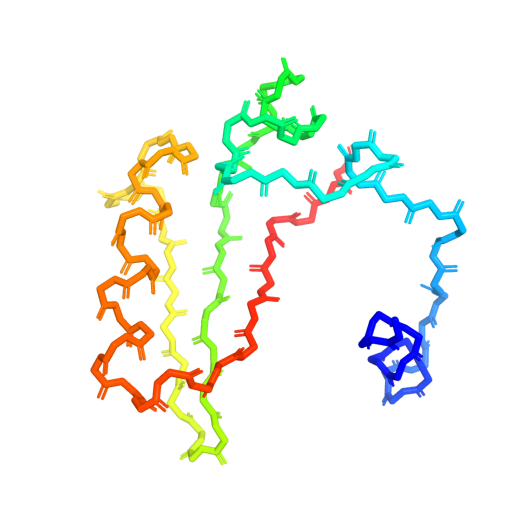53,43,57,24,39,41,34,40,93,84,75,53,73,47,72,48,43,68,93,81,36,88,41,41,60,57,44,46,55,52,50,55,56,54,31,57,78,57,72,71,52,65,51,76,46,68,40,84,87,129